Protein 1NJH (pdb70)

Foldseek 3Di:
DAWFDDQVVVQVLVQVQAADKKFKWKWKAFPHTDDTDFRDIWHFHDKHWDDDPPIKIWTHTPDHIDIDTAHTDWDQDPQRKTWWHADPVRRMIIIMIIGRDGDDD

Nearest PDB structures (foldseek):
  1njh-assembly1_A  TM=1.006E+00  e=3.778E-18  Bacillus subti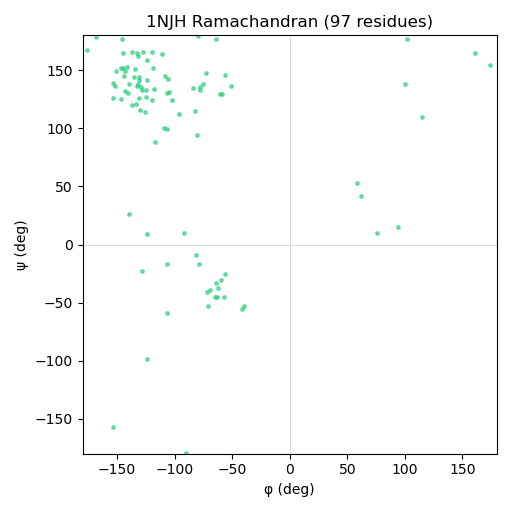lis
  4kkn-assembly1_A  TM=2.590E-01  e=6.499E+00  Bos taurus

Radius of gyration: 12.99 Å; Cα contacts (8 Å, |Δi|>4): 242; chains: 1; bounding box: 29×32×28 Å

Organism: Bacillus subtilis (strain 168) (NCBI:txid224308)

Structure (mmCIF, N/CA/C/O backbone):
data_1NJH
#
_entry.id   1NJH
#
_cell.length_a   78.703
_cell.length_b   78.703
_cell.length_c   31.074
_cell.angle_alpha   90.00
_cell.angle_beta   90.00
_cell.angle_gamma   120.00
#
_symmetry.space_group_name_H-M   'P 3 2 1'
#
loop_
_entity.id
_entity.type
_entity.pdbx_description
1 polymer 'protein yojF'
2 non-polymer 'ISOPROPYL ALCOHOL'
3 non-polymer GLYCEROL
4 water water
#
loop_
_atom_site.group_PDB
_atom_site.id
_atom_site.type_symbol
_atom_site.label_atom_id
_atom_site.label_alt_id
_atom_site.label_comp_id
_atom_site.label_asym_id
_atom_site.label_entity_id
_atom_site.label_seq_id
_atom_site.pdbx_PDB_ins_code
_atom_site.Cartn_x
_atom_site.Cartn_y
_atom_site.Cartn_z
_atom_site.occupancy
_atom_site.B_iso_or_equiv
_atom_site.auth_seq_id
_atom_site.auth_comp_id
_atom_site.auth_asym_id
_atom_site.auth_atom_id
_atom_site.pdbx_PDB_model_num
ATOM 1 N N . ASN A 1 2 ? -0.239 37.122 28.143 1.00 82.24 -1 ASN A N 1
ATOM 2 C CA . ASN A 1 2 ? -0.396 37.960 26.919 1.00 81.61 -1 ASN A CA 1
ATOM 3 C C . ASN A 1 2 ? 0.908 38.177 26.160 1.00 79.04 -1 ASN A C 1
ATOM 4 O O . ASN A 1 2 ? 1.244 39.305 25.799 1.00 80.05 -1 ASN A O 1
ATOM 9 N N . ALA A 1 3 ? 1.643 37.096 25.918 1.00 74.76 0 ALA A N 1
ATOM 10 C CA . ALA A 1 3 ? 2.892 37.187 25.175 1.00 69.59 0 ALA A CA 1
ATOM 11 C C . ALA A 1 3 ? 2.515 37.234 23.700 1.00 66.29 0 ALA A C 1
ATOM 12 O O . ALA A 1 3 ? 3.378 37.264 22.824 1.00 65.74 0 ALA A O 1
ATOM 22 N N . LYS A 1 5 ? 1.623 38.396 20.139 1.00 49.47 2 LYS A N 1
ATOM 23 C CA . LYS A 1 5 ? 2.124 39.512 19.355 1.00 46.12 2 LYS A CA 1
ATOM 24 C C . LYS A 1 5 ? 1.546 39.434 17.946 1.00 42.10 2 LYS A C 1
ATOM 25 O O . LYS A 1 5 ? 1.193 38.353 17.475 1.00 38.42 2 LYS A O 1
ATOM 31 N N . ALA A 1 6 ? 1.446 40.580 17.279 1.00 36.22 3 ALA A N 1
ATOM 32 C CA . ALA A 1 6 ? 0.924 40.627 15.923 1.00 33.22 3 ALA A CA 1
ATOM 33 C C . ALA A 1 6 ? 1.647 39.603 15.061 1.00 32.92 3 ALA A C 1
ATOM 34 O O . ALA A 1 6 ? 2.876 39.469 15.117 1.00 31.84 3 ALA A O 1
ATOM 36 N N . ILE A 1 7 ? 0.879 38.883 14.255 1.00 30.94 4 ILE A N 1
ATOM 37 C CA . ILE A 1 7 ? 1.437 37.848 13.393 1.00 30.85 4 ILE A CA 1
ATOM 38 C C . ILE A 1 7 ? 2.471 38.283 12.356 1.00 30.87 4 ILE A C 1
ATOM 39 O O . ILE A 1 7 ? 2.264 39.234 11.601 1.00 32.42 4 ILE A O 1
ATOM 44 N N . ILE A 1 8 ? 3.592 37.570 12.348 1.00 31.77 5 ILE A N 1
ATOM 45 C CA . ILE A 1 8 ? 4.655 37.791 11.374 1.00 33.17 5 ILE A CA 1
ATOM 46 C C . ILE A 1 8 ? 4.519 36.540 10.515 1.00 29.95 5 ILE A C 1
ATOM 47 O O . ILE A 1 8 ? 4.962 35.453 10.897 1.00 27.48 5 ILE A O 1
ATOM 52 N N . LYS A 1 9 ? 3.866 36.705 9.373 1.00 31.70 6 LYS A N 1
ATOM 53 C CA . LYS A 1 9 ? 3.592 35.618 8.453 1.00 33.73 6 LYS A CA 1
ATOM 54 C C . LYS A 1 9 ? 4.701 34.597 8.251 1.00 34.92 6 LYS A C 1
ATOM 55 O O . LYS A 1 9 ? 4.477 33.394 8.399 1.00 34.98 6 LYS A O 1
ATOM 61 N N . GLU A 1 10 ? 5.900 35.063 7.914 1.00 32.13 7 GLU A N 1
ATOM 62 C CA . GLU A 1 10 ? 7.011 34.149 7.682 1.00 34.15 7 GLU A CA 1
ATOM 63 C C . GLU A 1 10 ? 7.449 33.338 8.897 1.00 31.43 7 GLU A C 1
ATOM 64 O O . GLU A 1 10 ? 7.886 32.186 8.746 1.00 29.52 7 GLU A O 1
ATOM 70 N N . ASP A 1 11 ? 7.340 33.925 10.092 1.00 31.93 8 ASP A N 1
ATOM 71 C CA . ASP A 1 11 ? 7.736 33.244 11.326 1.00 30.46 8 ASP A CA 1
ATOM 72 C C . ASP A 1 11 ? 6.729 32.144 11.652 1.00 28.74 8 ASP A C 1
ATOM 73 O O . ASP A 1 11 ? 7.109 31.051 12.069 1.00 28.14 8 ASP A O 1
ATOM 78 N N . VAL A 1 12 ? 5.446 32.429 11.452 1.00 29.00 9 VAL A N 1
ATOM 79 C CA . VAL A 1 12 ? 4.405 31.432 11.711 1.00 26.13 9 VAL A CA 1
ATOM 80 C C . VAL A 1 12 ? 4.573 30.276 10.732 1.00 25.94 9 VAL A C 1
ATOM 81 O O . VAL A 1 12 ? 4.512 29.105 11.122 1.00 24.03 9 VAL A O 1
ATOM 85 N N . GLN A 1 13 ? 4.799 30.609 9.462 1.00 24.44 10 GLN A N 1
ATOM 86 C CA . GLN A 1 13 ? 4.986 29.585 8.443 1.00 25.11 10 GLN A CA 1
ATOM 87 C C . GLN A 1 13 ? 6.144 28.678 8.834 1.00 25.48 10 GLN A C 1
ATOM 88 O O . GLN A 1 13 ? 6.052 27.459 8.733 1.00 26.32 10 GLN A O 1
ATOM 94 N N . ALA A 1 14 ? 7.243 29.274 9.282 1.00 29.28 11 ALA A N 1
ATOM 95 C CA . ALA A 1 14 ? 8.399 28.487 9.691 1.00 29.91 11 ALA A CA 1
ATOM 96 C C . ALA A 1 14 ? 8.044 27.596 10.878 1.00 29.19 11 ALA A C 1
ATOM 97 O O . ALA A 1 14 ? 8.503 26.462 10.978 1.00 28.86 11 ALA A O 1
ATOM 99 N N . SER A 1 15 ? 7.221 28.114 11.782 1.00 27.37 12 SER A N 1
ATOM 100 C CA . SER A 1 15 ? 6.815 27.352 12.959 1.00 25.92 12 SER A CA 1
ATOM 101 C C . SER A 1 15 ? 5.892 26.186 12.583 1.00 24.56 12 SER A C 1
ATOM 102 O O . SER A 1 15 ? 5.995 25.088 13.140 1.00 22.00 12 SER A O 1
ATOM 105 N N . LEU A 1 16 ? 4.990 26.421 11.635 1.00 23.24 13 LEU A N 1
ATOM 106 C CA . LEU A 1 16 ? 4.077 25.368 11.205 1.00 23.34 13 LEU A CA 1
ATOM 107 C C . LEU A 1 16 ? 4.846 24.211 10.578 1.00 24.41 13 LEU A C 1
ATOM 108 O O . LEU A 1 16 ? 4.585 23.050 10.878 1.00 23.20 13 LEU A O 1
ATOM 113 N N . GLU A 1 17 ? 5.804 24.521 9.709 1.00 26.64 14 GLU A N 1
ATOM 114 C CA . GLU A 1 17 ? 6.580 23.476 9.051 1.00 27.81 14 GLU A CA 1
ATOM 115 C C . GLU A 1 17 ? 7.383 22.675 10.071 1.00 28.96 14 GLU A C 1
ATOM 116 O O . GLU A 1 17 ? 7.717 21.513 9.847 1.00 30.11 14 GLU A O 1
ATOM 122 N N A ARG A 1 18 ? 7.671 23.303 11.205 0.50 29.26 15 ARG A N 1
ATOM 123 N N B ARG A 1 18 ? 7.669 23.307 11.201 0.50 29.66 15 ARG A N 1
ATOM 124 C CA A ARG A 1 18 ? 8.433 22.673 12.275 0.50 31.76 15 ARG A CA 1
ATOM 125 C CA B ARG A 1 18 ? 8.419 22.678 12.277 0.50 32.40 15 ARG A CA 1
ATOM 126 C C A ARG A 1 18 ? 7.691 21.480 12.890 0.50 30.09 15 ARG A C 1
ATOM 127 C C B ARG A 1 18 ? 7.682 21.454 12.825 0.50 30.46 15 ARG A C 1
ATOM 128 O O A ARG A 1 18 ? 8.313 20.488 13.276 0.47 31.87 15 ARG A O 1
ATOM 129 O O B ARG A 1 18 ? 8.291 20.416 13.085 0.53 32.14 15 ARG A O 1
ATOM 144 N N . TYR A 1 19 ? 6.366 21.580 12.982 1.00 27.53 16 TYR A N 1
ATOM 145 C CA . TYR A 1 19 ? 5.539 20.504 13.531 1.00 25.62 16 TYR A CA 1
ATOM 146 C C . TYR A 1 19 ? 4.976 19.544 12.490 1.00 25.57 16 TYR A C 1
ATOM 147 O O . TYR A 1 19 ? 4.244 18.622 12.840 1.00 26.36 16 TYR A O 1
ATOM 156 N N . ALA A 1 20 ? 5.295 19.757 11.216 1.00 25.36 17 ALA A N 1
ATOM 157 C CA . ALA A 1 20 ? 4.787 18.873 10.169 1.00 26.24 17 ALA A CA 1
ATOM 158 C C . ALA A 1 20 ? 5.459 17.500 10.183 1.00 24.60 17 ALA A C 1
ATOM 159 O O . ALA A 1 20 ? 6.626 17.375 10.553 1.00 29.88 17 ALA A O 1
ATOM 161 N N . ASP A 1 21 ? 4.692 16.480 9.808 1.00 26.59 18 ASP A N 1
ATOM 162 C CA . ASP A 1 21 ? 5.144 15.098 9.685 1.00 26.83 18 ASP A CA 1
ATOM 163 C C . ASP A 1 21 ? 5.357 14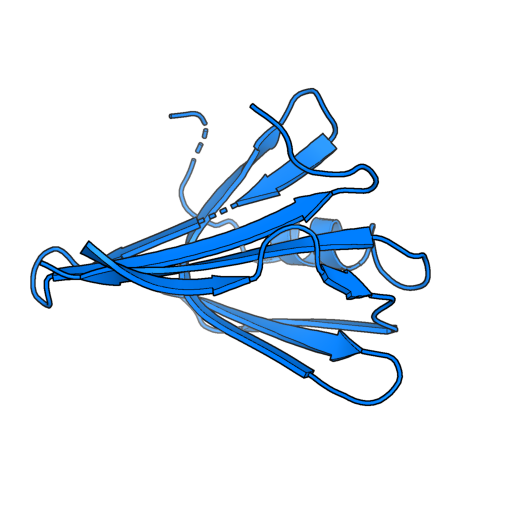.257 10.929 1.00 27.66 18 ASP A C 1
ATOM 164 O O . ASP A 1 21 ? 5.905 13.154 10.858 1.00 29.04 18 ASP A O 1
ATOM 169 N N . ARG A 1 22 ? 4.926 14.770 12.069 1.00 27.70 19 ARG A N 1
ATOM 170 C CA . ARG A 1 22 ? 5.018 14.009 13.304 1.00 28.37 19 ARG A CA 1
ATOM 171 C C . ARG A 1 22 ? 3.743 14.297 14.082 1.00 29.42 19 ARG A C 1
ATOM 172 O O . ARG A 1 22 ? 3.129 15.354 13.913 1.00 26.55 19 ARG A O 1
ATOM 180 N N . PRO A 1 23 ? 3.319 13.354 14.933 1.00 28.76 20 PRO A N 1
ATOM 181 C CA . PRO A 1 23 ? 2.100 13.519 15.731 1.00 28.04 20 PRO A CA 1
ATOM 182 C C . PRO A 1 23 ? 2.147 14.734 16.642 1.00 25.91 20 PRO A C 1
ATOM 183 O O . PRO A 1 23 ? 3.118 14.930 17.368 1.00 28.41 20 PRO A O 1
ATOM 187 N N . VAL A 1 24 ? 1.105 15.558 16.592 1.00 19.59 21 VAL A N 1
ATOM 188 C CA . VAL A 1 24 ? 1.027 16.726 17.456 1.00 21.13 21 VAL A CA 1
ATOM 189 C C . VAL A 1 24 ? -0.381 16.828 18.009 1.00 18.75 21 VAL A C 1
ATOM 190 O O . VAL A 1 24 ? -1.288 16.138 17.548 1.00 18.60 21 VAL A O 1
ATOM 194 N N . TYR A 1 25 ? -0.544 17.648 19.037 1.00 19.14 22 TYR A N 1
ATOM 195 C CA . TYR A 1 25 ? -1.852 17.840 19.633 1.00 17.26 22 TYR A CA 1
ATOM 196 C C . TYR A 1 25 ? -2.366 19.201 19.207 1.00 15.19 22 TYR A C 1
ATOM 197 O O . TYR A 1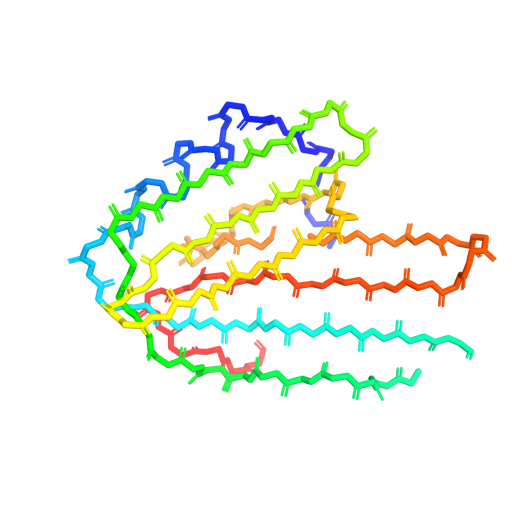 25 ? -1.609 20.168 19.142 1.00 16.05 22 TYR A O 1
ATOM 206 N N . ILE A 1 26 ? -3.662 19.282 18.945 1.00 14.82 23 ILE A N 1
ATOM 207 C CA . ILE A 1 26 ? -4.255 20.528 18.523 1.00 15.55 23 ILE A CA 1
ATOM 208 C C . ILE A 1 26 ? -5.414 21.002 19.412 1.00 13.19 23 ILE A C 1
ATOM 209 O O . ILE A 1 26 ? -6.204 20.192 19.930 1.00 16.02 23 ILE A O 1
ATOM 214 N N . HIS A 1 27 ? -5.463 22.311 19.624 1.00 15.07 24 HIS A N 1
ATOM 215 C CA . HIS A 1 27 ? -6.566 22.928 20.329 1.00 15.30 24 HIS A CA 1
ATOM 216 C C . HIS A 1 27 ? -7.142 23.903 19.293 1.00 16.88 24 HIS A C 1
ATOM 217 O O . HIS A 1 27 ? -6.405 24.737 18.756 1.00 15.28 24 HIS A O 1
ATOM 224 N N . LEU A 1 28 ? -8.437 23.791 18.995 1.00 13.41 25 LEU A N 1
ATOM 225 C CA . LEU A 1 28 ? -9.100 24.672 18.032 1.00 15.35 25 LEU A CA 1
ATOM 226 C C . LEU A 1 28 ? -10.418 25.036 18.665 1.00 15.93 25 LEU A C 1
ATOM 227 O O . LEU A 1 28 ? -11.236 24.163 18.951 1.00 17.36 25 LEU A O 1
ATOM 232 N N . GLU A 1 29 ? -10.625 26.326 18.874 1.00 15.67 26 GLU A N 1
ATOM 233 C CA . GLU A 1 29 ? -11.823 26.789 19.558 1.00 14.92 26 GLU A CA 1
ATOM 234 C C . GLU A 1 29 ? -12.339 28.115 18.999 1.00 18.05 26 GLU A C 1
ATOM 235 O O . GLU A 1 29 ? -11.556 28.975 18.581 1.00 18.18 26 GLU A O 1
ATOM 241 N N . THR A 1 30 ? -13.660 28.260 18.990 1.00 15.39 27 THR A N 1
ATOM 242 C CA . THR A 1 30 ? -14.310 29.490 18.534 1.00 19.61 27 THR A CA 1
ATOM 243 C C . THR A 1 30 ? -15.300 29.890 19.621 1.00 21.73 27 THR A C 1
ATOM 244 O O . THR A 1 30 ? -16.028 29.055 20.150 1.00 20.90 27 THR A O 1
ATOM 248 N N . THR A 1 31 ? -15.317 31.174 19.947 1.00 22.95 28 THR A N 1
ATOM 249 C CA . THR A 1 31 ? -16.201 31.690 20.989 1.00 28.81 28 THR A CA 1
ATOM 250 C C . THR A 1 31 ? -16.932 32.929 20.482 1.00 30.19 28 THR A C 1
ATOM 251 O O . THR A 1 31 ? -16.518 33.536 19.497 1.00 24.12 28 THR A O 1
ATOM 255 N N . THR A 1 32 ? -18.016 33.300 21.161 1.00 35.76 29 THR A N 1
ATOM 256 C CA . THR A 1 32 ? -18.794 34.476 20.775 1.00 43.23 29 THR A CA 1
ATOM 257 C C . THR A 1 32 ? -19.377 35.180 21.994 1.00 46.60 29 THR A C 1
ATOM 258 O O . THR A 1 32 ? -19.225 34.717 23.125 1.00 47.88 29 THR A O 1
ATOM 262 N N . GLY A 1 33 ? -20.052 36.300 21.754 1.00 51.25 30 GLY A N 1
ATOM 263 C CA . GLY A 1 33 ? -20.656 37.051 22.840 1.00 53.99 30 GLY A CA 1
ATOM 264 C C . GLY A 1 33 ? -22.166 37.123 22.718 1.00 56.00 30 GLY A C 1
ATOM 265 O O . GLY A 1 33 ? -22.790 36.298 22.049 1.00 57.25 30 GLY A O 1
ATOM 274 N N . THR A 1 45 ? -19.067 32.948 25.341 1.00 69.25 42 THR A N 1
ATOM 275 C CA . THR A 1 45 ? -19.564 31.578 25.296 1.00 61.36 42 THR A CA 1
ATOM 276 C C . THR A 1 45 ? -18.847 30.761 24.223 1.00 55.24 42 THR A C 1
ATOM 277 O O . THR A 1 45 ? -18.595 31.250 23.121 1.00 52.50 42 THR A O 1
ATOM 281 N N . VAL A 1 46 ? -18.512 29.519 24.556 1.00 47.66 43 VAL A N 1
ATOM 282 C CA . VAL A 1 46 ? -17.834 28.640 23.611 1.00 40.57 43 VAL A CA 1
ATOM 283 C C . VAL A 1 46 ? -18.835 28.152 22.567 1.00 36.64 43 VAL A C 1
ATO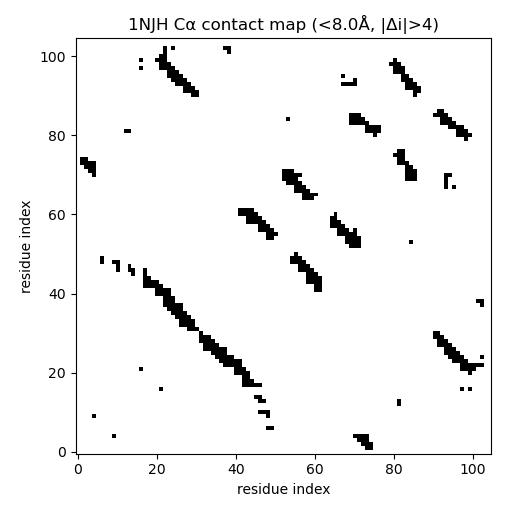M 284 O O . VAL A 1 46 ? -19.977 27.830 22.899 1.00 36.94 43 VAL A O 1
ATOM 288 N N . VAL A 1 47 ? -18.413 28.113 21.308 1.00 30.32 44 VAL A N 1
ATOM 289 C CA . VAL A 1 47 ? -19.278 27.656 20.223 1.00 28.65 44 VAL A CA 1
ATOM 290 C C . VAL A 1 47 ? -18.834 26.266 19.752 1.00 26.41 44 VAL A C 1
ATOM 291 O O . VAL A 1 47 ? -19.611 25.312 19.788 1.00 23.52 44 VAL A O 1
ATOM 295 N N . ALA A 1 48 ? -17.589 26.163 19.304 1.00 23.17 45 ALA A N 1
ATOM 296 C CA . ALA A 1 48 ? -17.039 24.892 18.833 1.00 22.62 45 ALA A CA 1
ATOM 297 C C . ALA A 1 48 ? -15.707 24.719 19.522 1.00 18.63 45 ALA A C 1
ATOM 298 O O . ALA A 1 48 ? -14.948 25.677 19.681 1.00 19.98 45 ALA A O 1
ATOM 300 N N . TYR A 1 49 ? -15.387 23.481 19.865 1.00 16.90 46 TYR A N 1
ATOM 301 C CA . TYR A 1 49 ? -14.186 23.242 20.616 1.00 19.64 46 TYR A CA 1
ATOM 302 C C . TYR A 1 49 ? -13.627 21.844 20.383 1.00 18.63 46 TYR A C 1
ATOM 303 O O . TYR A 1 49 ? -14.355 20.856 20.496 1.00 17.25 46 TYR A O 1
ATOM 312 N N . ILE A 1 50 ? -12.359 21.755 19.996 1.00 16.47 47 ILE A N 1
ATOM 313 C CA . ILE A 1 50 ? -11.723 20.444 19.920 1.00 16.32 47 ILE A CA 1
ATOM 314 C C . ILE A 1 50 ? -10.406 20.647 20.672 1.00 15.49 47 ILE A C 1
ATOM 315 O O . ILE A 1 50 ? -9.620 21.536 20.356 1.00 17.59 47 ILE A O 1
ATOM 320 N N A ARG A 1 51 ? -10.193 19.843 21.715 0.50 14.46 48 ARG A N 1
ATOM 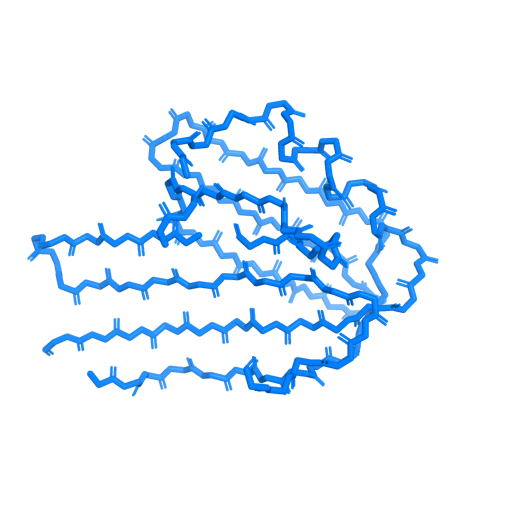321 N N B ARG A 1 51 ? -10.199 19.813 21.683 0.50 14.43 48 ARG A N 1
ATOM 322 C CA A ARG A 1 51 ? -8.990 19.941 22.542 0.50 16.27 48 ARG A CA 1
ATOM 323 C CA B ARG A 1 51 ? -9.009 19.896 22.501 0.50 15.93 48 ARG A CA 1
ATOM 324 C C A ARG A 1 51 ? -8.226 18.626 22.584 0.53 14.27 48 ARG A C 1
ATOM 325 C C B ARG A 1 51 ? -8.243 18.588 22.470 0.47 15.25 48 ARG A C 1
ATOM 326 O O A ARG A 1 51 ? -8.780 17.581 22.899 0.51 15.22 48 ARG A O 1
ATOM 327 O O B ARG A 1 51 ? -8.815 17.506 22.599 0.49 17.01 48 ARG A O 1
ATOM 342 N N . ASN A 1 52 ? -6.937 18.698 22.275 1.00 15.43 49 ASN A N 1
ATOM 343 C CA . ASN A 1 52 ? -6.077 17.531 22.230 1.00 17.34 49 ASN A CA 1
ATOM 344 C C . ASN A 1 52 ? -6.437 16.495 21.192 1.00 19.70 49 ASN A C 1
ATOM 345 O O . ASN A 1 52 ? -6.424 15.295 21.468 1.00 17.63 49 ASN A O 1
ATOM 350 N N . ALA A 1 53 ? -6.784 16.977 20.002 1.00 21.00 50 ALA A N 1
ATOM 351 C CA . ALA A 1 53 ? -7.049 16.088 18.879 1.00 21.49 50 ALA A CA 1
ATOM 352 C C . ALA A 1 53 ? -5.615 15.757 18.494 1.00 19.03 50 ALA A C 1
ATOM 353 O O . ALA A 1 53 ? -4.758 16.650 18.482 1.00 16.84 50 ALA A O 1
ATOM 355 N N . LYS A 1 54 ? -5.334 14.487 18.230 1.00 19.94 51 LYS A N 1
ATOM 356 C CA . LYS A 1 54 ? -3.993 14.091 17.853 1.00 22.31 51 LYS A CA 1
ATOM 357 C C . LYS A 1 54 ? -4.004 13.902 16.346 1.00 23.67 51 LYS A C 1
ATOM 358 O O . LYS A 1 54 ? -4.823 13.152 15.810 1.00 23.11 51 LYS A O 1
ATOM 364 N N . VAL A 1 55 ? -3.117 14.614 15.667 1.00 20.90 52 VAL A N 1
ATOM 365 C CA . VAL A 1 55 ? -3.036 14.535 14.214 1.00 21.78 52 VAL A CA 1
ATOM 366 C C . VAL A 1 55 ? -1.595 14.663 13.739 1.00 19.91 52 VAL A C 1
ATOM 367 O O . VAL A 1 55 ? -0.706 15.104 14.476 1.00 19.51 52 VAL A O 1
ATOM 371 N N . THR A 1 56 ? -1.387 14.289 12.484 1.00 21.40 53 THR A N 1
ATOM 372 C CA . THR A 1 56 ? -0.096 14.407 11.836 1.00 19.70 53 THR A CA 1
ATOM 373 C C . THR A 1 56 ? -0.416 15.113 10.523 1.00 17.17 53 THR A C 1
ATOM 374 O O . THR A 1 56 ? -1.178 14.583 9.724 1.00 20.41 53 THR A O 1
ATOM 378 N N . TYR A 1 57 ? 0.100 16.319 10.323 1.00 17.69 54 TYR A N 1
ATOM 379 C CA . TYR A 1 57 ? -0.166 17.011 9.059 1.00 18.80 54 TYR A CA 1
ATOM 380 C C . TYR A 1 57 ? 1.096 17.046 8.212 1.00 23.67 54 TYR A C 1
ATOM 381 O O . TYR A 1 57 ? 2.206 17.168 8.744 1.00 22.81 54 TYR A O 1
ATOM 390 N N . HIS A 1 58 ? 0.932 16.939 6.891 1.00 21.78 55 HIS A N 1
ATOM 391 C CA . HIS A 1 58 ? 2.091 16.933 5.991 1.00 27.06 55 HIS A CA 1
ATOM 392 C C . HIS A 1 58 ? 2.314 18.208 5.182 1.00 26.86 55 HIS A C 1
ATOM 393 O O . HIS A 1 58 ? 3.400 18.424 4.635 1.00 30.82 55 HIS A O 1
ATOM 400 N N . GLN A 1 59 ? 1.288 19.041 5.090 1.00 24.41 56 GLN A N 1
ATOM 401 C CA . GLN A 1 59 ? 1.386 20.327 4.405 1.00 23.02 56 GLN A CA 1
ATOM 402 C C . GLN A 1 59 ? 0.698 21.333 5.318 1.00 21.15 56 GLN A C 1
ATOM 403 O O . GLN A 1 59 ? -0.282 21.003 5.994 1.00 21.04 56 GLN A O 1
ATOM 409 N N . ALA A 1 60 ? 1.233 22.550 5.357 1.00 20.48 57 ALA A N 1
ATOM 410 C CA . ALA A 1 60 ? 0.690 23.603 6.207 1.00 18.00 57 ALA A CA 1
ATOM 411 C C . ALA A 1 60 ? 1.017 24.947 5.605 1.00 20.55 57 ALA A C 1
ATOM 412 O O . ALA A 1 60 ? 2.125 25.161 5.107 1.00 21.52 57 ALA A O 1
ATOM 414 N N . LYS A 1 61 ? 0.054 25.859 5.645 1.00 16.27 58 LYS A N 1
ATOM 415 C CA . LYS A 1 61 ? 0.278 27.180 5.105 1.00 20.97 58 LYS A CA 1
ATOM 416 C C . LYS A 1 61 ? -0.545 28.262 5.767 1.00 21.79 58 LYS A C 1
ATOM 417 O O . LYS A 1 61 ? -1.730 28.071 6.049 1.00 22.48 58 LYS A O 1
ATOM 423 N N . ILE A 1 62 ? 0.094 29.395 6.047 1.00 20.53 59 ILE A N 1
ATOM 424 C CA . ILE A 1 62 ? -0.622 30.531 6.593 1.00 20.95 59 ILE A CA 1
ATOM 425 C C . ILE A 1 62 ? -0.740 31.481 5.406 1.00 24.13 59 ILE A C 1
ATOM 426 O O . ILE A 1 62 ? 0.242 31.716 4.695 1.00 25.08 59 ILE A O 1
ATOM 431 N N . LYS A 1 63 ? -1.951 31.979 5.175 1.00 23.07 60 LYS A N 1
ATOM 432 C CA . LYS A 1 63 ? -2.224 32.883 4.054 1.00 28.11 60 LYS A CA 1
ATOM 433 C C . LYS A 1 63 ? -2.923 34.161 4.483 1.00 29.64 60 LYS A C 1
ATOM 434 O O . LYS A 1 63 ? -3.457 34.265 5.594 1.00 28.28 60 LYS A O 1
ATOM 440 N N . GLY A 1 64 ? -2.934 35.133 3.574 1.00 32.25 61 GLY A N 1
ATOM 441 C CA . GLY A 1 64 ? -3.574 36.402 3.856 1.00 31.34 61 GLY A CA 1
ATOM 442 C C . GLY A 1 64 ? -2.567 37.473 4.214 1.00 32.19 61 GLY A C 1
ATOM 443 O O . GLY A 1 64 ? -1.372 37.201 4.293 1.00 32.00 61 GLY A O 1
ATOM 444 N N . ASN A 1 65 ? -3.050 38.690 4.432 1.00 35.35 62 ASN A N 1
ATOM 445 C CA . ASN A 1 65 ? -2.181 39.802 4.785 1.00 37.60 62 ASN A CA 1
ATOM 446 C C . ASN A 1 65 ? -2.616 40.452 6.090 1.00 37.21 62 ASN A C 1
ATOM 447 O O . ASN A 1 65 ? -2.102 41.505 6.468 1.00 39.28 62 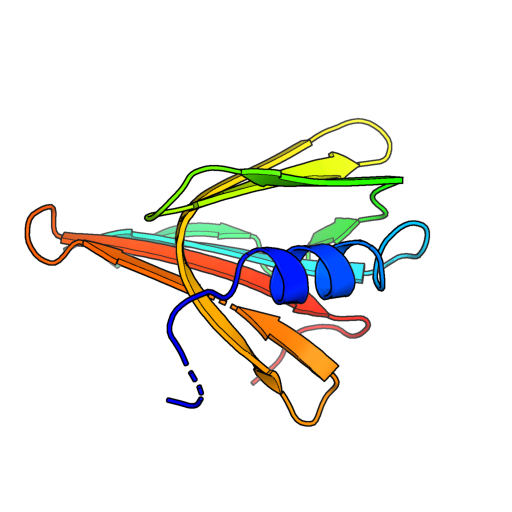ASN A O 1
ATOM 452 N N . GLY A 1 66 ? -3.563 39.819 6.776 1.00 35.54 63 GLY A N 1
ATOM 453 C CA . GLY A 1 66 ? -4.051 40.352 8.038 1.00 32.74 63 GLY A CA 1
ATOM 454 C C . GLY A 1 66 ? -5.509 40.769 7.991 1.00 31.90 63 GLY A C 1
ATOM 455 O O . GLY A 1 66 ? -5.850 41.738 7.313 1.00 34.12 63 GLY A O 1
ATOM 456 N N . PRO A 1 67 ? -6.410 40.040 8.670 1.00 29.22 64 PRO A N 1
ATOM 457 C CA . PRO A 1 67 ? -6.108 38.844 9.467 1.00 27.12 64 PRO A CA 1
ATOM 458 C C . PRO A 1 67 ? -5.582 37.717 8.586 1.00 25.63 64 PRO A C 1
ATOM 459 O O . PRO A 1 67 ? -5.538 37.845 7.370 1.00 26.40 64 PRO A O 1
ATOM 463 N N . TYR A 1 68 ? -5.210 36.603 9.206 1.00 24.60 65 TYR A N 1
ATOM 464 C CA . TYR A 1 68 ? -4.659 35.471 8.471 1.00 22.32 65 TYR A CA 1
ATOM 465 C C . TYR A 1 68 ? -5.476 34.199 8.602 1.00 21.67 65 TYR A C 1
ATOM 466 O O . TYR A 1 68 ? -6.358 34.095 9.448 1.00 21.53 65 TYR A O 1
ATOM 475 N N . ARG A 1 69 ? -5.195 33.243 7.729 1.00 21.03 66 ARG A N 1
ATOM 476 C CA . ARG A 1 69 ? -5.889 31.967 7.765 1.00 21.13 66 ARG A CA 1
ATOM 477 C C . ARG A 1 69 ? -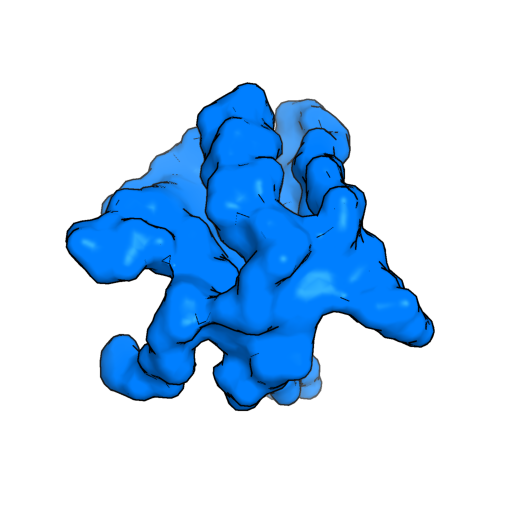4.865 30.859 7.662 1.00 21.89 66 ARG A C 1
ATOM 478 O O . ARG A 1 69 ? -3.927 30.923 6.871 1.00 19.62 66 ARG A O 1
ATOM 486 N N . VAL A 1 70 ? -5.036 29.837 8.485 1.00 17.28 67 VAL A N 1
ATOM 487 C CA . VAL A 1 70 ? -4.102 28.733 8.493 1.00 16.40 67 VAL A CA 1
ATOM 488 C C . VAL A 1 70 ? -4.824 27.457 8.095 1.00 14.89 67 VAL A C 1
ATOM 489 O O . VAL A 1 70 ? -5.913 27.195 8.576 1.00 16.65 67 VAL A O 1
ATOM 493 N N . GLY A 1 71 ? -4.198 26.698 7.198 1.00 12.68 68 GLY A N 1
ATOM 494 C CA . GLY A 1 71 ? -4.722 25.425 6.739 1.00 15.47 68 GLY A CA 1
ATOM 495 C C . GLY A 1 71 ? -3.672 24.349 6.953 1.00 16.96 68 GLY A C 1
ATOM 496 O O . GLY A 1 71 ? -2.484 24.520 6.624 1.00 16.42 68 GLY A O 1
ATOM 497 N N . LEU A 1 72 ? -4.102 23.224 7.513 1.00 15.41 69 LEU A N 1
ATOM 498 C CA . LEU A 1 72 ? -3.201 22.099 7.766 1.00 17.72 69 LEU A CA 1
ATOM 499 C C . LEU A 1 72 ? -3.810 20.893 7.079 1.00 17.56 69 LEU A C 1
ATOM 500 O O . LEU A 1 72 ? -4.974 20.591 7.319 1.00 15.62 69 LEU A O 1
ATOM 505 N N . LYS A 1 73 ? -3.048 20.195 6.238 1.00 15.53 70 LYS A N 1
ATOM 506 C CA . LYS A 1 73 ? -3.568 19.005 5.572 1.00 15.97 70 LYS A CA 1
ATOM 507 C C . LYS A 1 73 ? -3.137 17.797 6.387 1.00 18.94 70 LYS A C 1
ATOM 508 O O . LYS A 1 73 ? -1.942 17.479 6.448 1.00 17.58 70 LYS A O 1
ATOM 514 N N . THR A 1 74 ? -4.101 17.121 7.004 1.00 19.20 71 THR A N 1
ATOM 515 C CA . THR A 1 74 ? -3.790 15.970 7.841 1.00 24.26 71 THR A CA 1
ATOM 516 C C . THR A 1 74 ? -3.808 14.690 7.028 1.00 28.20 71 THR A C 1
ATOM 517 O O . THR A 1 74 ? -4.060 14.702 5.806 1.00 22.19 71 THR A O 1
ATOM 521 N N . GLU A 1 75 ? -3.543 13.587 7.724 1.00 31.70 72 GLU A N 1
ATOM 522 C CA . GLU A 1 75 ? -3.511 12.262 7.131 1.00 34.55 72 GLU A CA 1
ATOM 523 C C . GLU A 1 75 ? -4.654 12.079 6.140 1.00 35.21 72 GLU A C 1
ATOM 524 O O . GLU A 1 75 ? -4.426 11.749 4.982 1.00 34.78 72 GLU A O 1
ATOM 530 N N . GLU A 1 76 ? -5.885 12.301 6.580 1.00 32.49 73 GLU A N 1
ATOM 531 C CA . GLU A 1 76 ? -7.009 12.161 5.663 1.00 29.68 73 GLU A CA 1
ATOM 532 C C . GLU A 1 76 ? -8.074 13.229 5.817 1.00 27.73 73 GLU A C 1
ATOM 533 O O . GLU A 1 76 ? -9.237 13.020 5.469 1.00 26.96 73 GLU A O 1
ATOM 539 N N . GLY A 1 77 ? -7.654 14.390 6.311 1.00 24.22 74 GLY A N 1
ATOM 540 C CA . GLY A 1 77 ? -8.569 15.491 6.510 1.00 20.28 74 GLY A CA 1
ATOM 541 C C . GLY A 1 77 ? -7.918 16.858 6.463 1.00 19.83 74 GLY A C 1
ATOM 542 O O . GLY A 1 77 ? -6.843 17.046 5.872 1.00 19.78 74 GLY A O 1
ATOM 543 N N . TRP A 1 78 ? -8.578 17.825 7.090 1.00 15.73 75 TRP A N 1
ATOM 544 C CA . TRP A 1 78 ? -8.102 19.197 7.109 1.00 15.80 75 TRP A CA 1
ATOM 545 C C . TRP A 1 78 ? -8.412 19.899 8.414 1.00 15.38 75 TRP A C 1
ATOM 546 O O . TRP A 1 78 ? -9.389 19.566 9.077 1.00 15.50 75 TRP A O 1
ATOM 557 N N . ILE A 1 79 ? -7.570 20.873 8.763 1.00 16.26 76 ILE A N 1
ATOM 558 C CA . ILE A 1 79 ? -7.793 21.717 9.928 1.00 15.84 76 ILE A CA 1
ATOM 559 C C . ILE A 1 79 ? -7.598 23.111 9.358 1.00 15.69 76 ILE A C 1
ATOM 560 O O . ILE A 1 79 ? -6.582 23.410 8.703 1.00 17.66 76 ILE A O 1
ATOM 565 N N . TYR A 1 80 ? -8.591 23.964 9.565 1.00 13.83 77 TYR A N 1
ATOM 566 C CA . TYR A 1 80 ? -8.553 25.302 9.014 1.00 16.88 77 TYR A CA 1
ATOM 567 C C . TYR A 1 80 ? -9.094 26.332 10.006 1.00 13.84 77 TYR A C 1
ATOM 568 O O . TYR A 1 80 ? -10.079 26.080 10.704 1.00 14.94 77 TYR A O 1
ATOM 577 N N . ALA A 1 81 ? -8.421 27.479 10.086 1.00 15.62 78 ALA A N 1
ATOM 578 C CA . ALA A 1 81 ? -8.826 28.558 10.989 1.00 16.36 78 ALA A CA 1
ATOM 579 C C . ALA A 1 81 ? -8.624 29.891 10.269 1.00 19.16 78 ALA A C 1
ATOM 580 O O . ALA A 1 81 ? -7.557 30.144 9.708 1.00 19.18 78 ALA A O 1
ATOM 582 N N . GLU A 1 82 ? -9.647 30.737 10.297 1.00 19.84 79 GLU A N 1
ATOM 583 C CA . GLU A 1 82 ? -9.576 32.063 9.667 1.00 20.90 79 GLU A CA 1
ATOM 584 C C . GLU A 1 82 ? -9.775 33.141 10.732 1.00 23.47 79 GLU A C 1
ATOM 585 O O . GLU A 1 82 ? -10.442 32.907 11.737 1.00 24.92 79 GLU A O 1
ATOM 591 N N . GLY A 1 83 ? -9.192 34.316 10.508 1.00 21.80 80 GLY A N 1
ATOM 592 C CA . GLY A 1 83 ? -9.335 35.411 11.452 1.00 19.20 80 GLY A CA 1
ATOM 593 C C . GLY A 1 83 ? -8.225 35.516 12.475 1.00 22.91 80 GLY A C 1
ATOM 594 O O . GLY A 1 83 ? -8.380 36.208 13.478 1.00 21.93 80 GLY A O 1
ATOM 595 N N . LEU A 1 84 ? -7.111 34.835 12.234 1.00 20.02 81 LEU A N 1
ATOM 596 C CA . LEU A 1 84 ? -5.981 34.874 13.162 1.00 19.77 81 LEU A CA 1
ATOM 597 C C . LEU A 1 84 ? -5.197 36.178 13.004 1.00 22.54 81 LEU A C 1
ATOM 598 O O . LEU A 1 84 ? -4.880 36.585 11.883 1.00 23.52 81 LEU A O 1
ATOM 603 N N . THR A 1 85 ? -4.877 36.823 14.122 1.00 23.54 82 THR A N 1
ATOM 604 C CA . THR A 1 85 ? -4.129 38.083 14.074 1.00 25.24 82 THR A CA 1
ATOM 605 C C . THR A 1 85 ? -2.893 38.122 14.960 1.00 26.62 82 THR A C 1
ATOM 606 O O . THR A 1 85 ? -1.975 38.915 14.714 1.00 27.57 82 THR A O 1
ATOM 610 N N . GLU A 1 86 ? -2.858 37.283 15.992 1.00 22.22 83 GLU A N 1
ATOM 611 C CA . GLU A 1 86 ? -1.724 37.273 16.908 1.00 28.42 83 GLU A CA 1
ATOM 612 C C . GLU A 1 86 ? -1.198 35.878 17.197 1.00 28.07 83 GLU A C 1
ATOM 613 O O . GLU A 1 86 ? -1.870 34.876 16.930 1.00 28.57 83 GLU A O 1
ATOM 619 N N . TYR A 1 87 ? 0.007 35.811 17.752 1.00 26.92 84 TYR A N 1
ATOM 620 C CA . TYR A 1 87 ? 0.622 34.527 18.048 1.00 26.17 84 TYR A CA 1
ATOM 621 C C . TYR A 1 87 ? 1.850 34.658 18.931 1.00 27.63 84 TYR A C 1
ATOM 622 O O . TYR A 1 87 ? 2.272 35.758 19.289 1.00 29.22 84 TYR A O 1
ATOM 631 N N . THR A 1 88 ? 2.424 33.502 19.241 1.00 27.57 85 THR A N 1
ATOM 632 C CA . THR A 1 88 ? 3.664 33.398 19.991 1.00 28.89 85 THR A CA 1
ATOM 633 C C . THR A 1 88 ? 4.030 31.933 20.044 1.00 29.64 85 THR A C 1
ATOM 634 O O . THR A 1 88 ? 3.231 31.062 19.702 1.00 24.68 85 THR A O 1
ATOM 638 N N . VAL A 1 89 ? 5.257 31.668 20.457 1.00 25.40 86 VAL A N 1
ATOM 639 C CA . VAL A 1 89 ? 5.733 30.312 20.620 1.00 28.30 86 VAL A CA 1
ATOM 640 C C . VAL A 1 89 ? 6.208 30.379 22.053 1.00 30.15 86 VAL A C 1
ATOM 641 O O . VAL A 1 89 ? 7.152 31.109 22.354 1.00 31.72 86 VAL A O 1
ATOM 645 N N . ASP A 1 90 ? 5.546 29.639 22.937 1.00 29.08 87 ASP A N 1
ATOM 646 C CA . ASP A 1 90 ? 5.880 29.689 24.352 1.00 32.17 87 ASP A CA 1
ATOM 647 C C . ASP A 1 90 ? 7.079 28.883 24.811 1.00 32.92 87 ASP A C 1
ATOM 648 O O . ASP A 1 90 ? 7.747 28.227 24.017 1.00 33.43 87 ASP A O 1
ATOM 653 N N . GLU A 1 91 ? 7.353 28.959 26.111 1.00 34.35 88 GLU A N 1
ATOM 654 C CA . GLU A 1 91 ? 8.479 28.260 26.716 1.00 38.37 88 GLU A CA 1
ATOM 655 C C . GLU A 1 91 ? 8.451 26.761 26.458 1.00 39.78 88 GLU A C 1
ATOM 656 O O . GLU A 1 91 ? 9.496 26.100 26.466 1.00 40.27 88 GLU A O 1
ATOM 662 N N . GLU A 1 92 ? 7.256 26.223 26.230 1.00 37.35 89 GLU A N 1
ATOM 663 C CA . GLU A 1 92 ? 7.108 24.797 25.964 1.00 36.60 89 GLU A CA 1
ATOM 664 C C . GLU A 1 92 ? 7.164 24.531 24.468 1.00 34.72 89 GLU A C 1
ATOM 665 O O . GLU A 1 92 ? 6.900 23.419 24.009 1.00 34.46 89 GLU A O 1
ATOM 671 N N . ASN A 1 93 ? 7.530 25.562 23.714 1.00 32.29 90 ASN A N 1
ATOM 672 C CA . ASN A 1 93 ? 7.637 25.454 22.270 1.00 33.14 90 ASN A CA 1
ATOM 673 C C . ASN A 1 93 ? 6.284 25.109 21.647 1.00 30.47 90 ASN A C 1
ATOM 674 O O . ASN A 1 93 ? 6.198 24.284 20.737 1.00 32.50 90 ASN A O 1
ATOM 679 N N . ARG A 1 94 ? 5.225 25.733 22.141 1.00 27.73 91 ARG A N 1
ATOM 680 C CA . ARG A 1 94 ? 3.906 25.472 21.579 1.00 23.18 91 ARG A CA 1
ATOM 681 C C . ARG A 1 94 ? 3.504 26.691 20.771 1.00 25.70 91 ARG A C 1
ATOM 682 O O . ARG A 1 94 ? 3.612 27.827 21.248 1.00 26.39 91 ARG A O 1
ATOM 690 N N . LEU A 1 95 ? 3.064 26.461 19.533 1.00 21.66 92 LEU A N 1
ATOM 691 C CA . LEU A 1 95 ? 2.637 27.552 18.678 1.00 21.20 92 LEU A CA 1
ATOM 692 C C . LEU A 1 95 ? 1.195 27.895 19.040 1.00 19.60 92 LEU A C 1
ATOM 693 O O . LEU A 1 95 ? 0.275 27.083 18.870 1.00 20.09 92 LEU A O 1
ATOM 698 N N . LEU A 1 96 ? 1.024 29.103 19.559 1.00 17.39 93 LEU A N 1
ATOM 699 C CA . LEU A 1 96 ? -0.277 29.616 19.972 1.00 19.33 93 LEU A CA 1
ATOM 700 C C . LEU A 1 96 ? -0.733 30.731 19.048 1.00 21.70 93 LEU A C 1
ATOM 701 O O . LEU A 1 96 ? -0.038 31.735 18.882 1.00 21.53 93 LEU A O 1
ATOM 714 N N . ALA A 1 98 ? -4.208 33.219 17.671 1.00 19.95 95 ALA A N 1
ATOM 715 C CA . ALA A 1 98 ? -5.555 33.649 18.015 1.00 19.52 95 ALA A CA 1
ATOM 716 C C . ALA A 1 98 ? -5.987 34.889 17.265 1.00 22.47 95 ALA A C 1
ATOM 717 O O . ALA A 1 98 ? -5.168 35.597 16.669 1.00 22.46 95 ALA A O 1
ATOM 719 N N . GLY A 1 99 ? -7.288 35.144 17.299 1.00 22.01 96 GLY A N 1
ATOM 720 C CA . GLY A 1 99 ? -7.844 36.312 16.655 1.00 25.62 96 GLY A CA 1
ATOM 721 C C . GLY A 1 99 ? -9.086 36.728 17.412 1.00 26.86 96 GLY A C 1
ATOM 722 O O . GLY A 1 99 ? -9.746 35.897 18.022 1.00 26.65 96 GLY A O 1
ATOM 723 N N . HIS A 1 100 ? -9.386 38.020 17.426 1.00 30.20 97 HIS A N 1
ATOM 724 C CA . HIS A 1 100 ? -10.587 38.492 18.103 1.00 34.11 97 HIS A CA 1
ATOM 725 C C . HIS A 1 100 ? -11.157 39.685 17.357 1.00 36.09 97 HIS A C 1
ATOM 726 O O . HIS A 1 100 ? -10.455 40.661 17.112 1.00 38.48 97 HIS A O 1
ATOM 733 N N . LEU A 1 101 ? -12.425 39.587 16.979 1.00 36.01 98 LEU A N 1
ATOM 734 C CA . LEU A 1 101 ? -13.102 40.663 16.271 1.00 38.64 98 LEU A CA 1
ATOM 735 C C . LEU A 1 101 ? -14.063 41.293 17.260 1.00 38.68 98 LEU A C 1
ATOM 736 O O . LEU A 1 101 ? -15.151 40.763 17.498 1.00 38.68 98 LEU A O 1
ATOM 741 N N . PRO A 1 102 ? -13.670 42.429 17.860 1.00 39.62 99 PRO A N 1
ATOM 742 C CA . PRO A 1 102 ? -14.516 43.117 18.837 1.00 39.53 99 PRO A CA 1
ATOM 743 C C . PRO A 1 102 ? -15.863 43.552 18.274 1.00 38.98 99 PRO A C 1
ATOM 744 O O . PRO A 1 102 ? -16.860 43.587 18.994 1.00 39.95 99 PRO A O 1
ATOM 748 N N . GLY A 1 103 ? -15.888 43.858 16.981 1.00 37.65 100 GLY A N 1
ATOM 749 C CA . GLY A 1 103 ? -17.116 44.296 16.346 1.00 39.69 100 GLY A CA 1
ATOM 750 C C . GLY A 1 103 ? -18.115 43.170 16.199 1.00 40.05 100 GLY A C 1
ATOM 751 O O . GLY A 1 103 ? -19.273 43.285 16.610 1.00 42.73 100 GLY A O 1
ATOM 752 N N . GLY A 1 104 ? -17.662 42.073 15.603 1.00 39.38 101 GLY A N 1
ATOM 753 C CA . GLY A 1 104 ? -18.526 40.927 15.416 1.00 38.87 101 GLY A CA 1
ATOM 754 C C . GLY A 1 104 ? -18.618 40.086 16.670 1.00 38.20 101 GLY A C 1
ATOM 755 O O . GLY A 1 104 ? -19.435 39.179 16.746 1.00 36.52 101 GLY A O 1
ATOM 756 N N . LYS A 1 105 ? -17.792 40.383 17.666 1.00 39.81 102 LYS A N 1
ATOM 757 C CA . LYS A 1 105 ? -17.818 39.610 18.901 1.00 42.00 102 LYS A CA 1
ATOM 758 C C . LYS A 1 105 ? -17.545 38.145 18.570 1.00 41.75 102 LYS A C 1
ATOM 759 O O . LYS A 1 105 ? -18.318 37.258 18.933 1.00 41.99 102 LYS A O 1
ATOM 765 N N . LEU A 1 106 ? -16.447 37.900 17.865 1.00 38.25 103 LEU A N 1
ATOM 766 C CA . LEU A 1 106 ? -16.075 36.543 17.495 1.00 35.58 103 LEU A CA 1
ATOM 767 C C . LEU A 1 106 ? -14.605 36.350 17.836 1.00 32.78 103 LEU A C 1
ATOM 768 O O . LEU A 1 106 ? -13.787 37.237 17.609 1.00 34.26 103 LEU A O 1
ATOM 773 N N . ALA A 1 107 ? -14.270 35.196 18.394 1.00 25.91 104 ALA A N 1
ATOM 774 C CA . ALA A 1 107 ? -12.890 34.922 18.740 1.00 21.70 104 ALA A CA 1
ATOM 775 C C . ALA A 1 107 ? -12.516 33.528 18.289 1.00 19.25 104 ALA A C 1
ATOM 776 O O . ALA A 1 107 ? -13.366 32.624 18.216 1.00 19.78 104 ALA A O 1
ATOM 778 N N . ILE A 1 108 ? -11.238 33.359 17.988 1.00 19.99 105 ILE A N 1
ATOM 779 C CA . ILE A 1 108 ? -10.747 32.073 17.543 1.00 18.76 105 ILE A CA 1
ATOM 780 C C . ILE A 1 108 ? -9.364 31.804 18.089 1.00 20.82 105 ILE A C 1
ATOM 781 O O . ILE A 1 108 ? -8.572 32.722 18.319 1.00 20.26 105 ILE A O 1
ATOM 786 N N . SER A 1 109 ? -9.082 30.525 18.301 1.00 19.98 106 SER A N 1
ATOM 787 C CA . SER A 1 109 ? -7.803 30.094 18.827 1.00 17.82 106 SER A CA 1
ATOM 788 C C . SER A 1 109 ? -7.394 28.787 18.172 1.00 18.00 106 SER A C 1
ATOM 789 O O . SER A 1 109 ? -8.212 27.877 18.053 1.00 17.01 106 SER A O 1
ATOM 792 N N . LEU A 1 110 ? -6.144 28.725 17.704 1.00 16.83 107 LEU A N 1
ATOM 793 C CA . LEU A 1 110 ? -5.583 27.504 17.113 1.00 13.94 107 LEU A CA 1
ATOM 794 C C . LEU A 1 110 ? -4.221 27.369 17.769 1.00 14.86 107 LEU A C 1
ATOM 795 O O . LEU A 1 110 ? -3.390 28.286 17.691 1.00 17.47 107 LEU A O 1
ATOM 800 N N . GLN A 1 111 ? -4.006 26.247 18.451 1.00 16.48 108 GLN A N 1
ATOM 801 C CA . GLN A 1 111 ? -2.753 25.990 19.152 1.00 16.08 108 GLN A CA 1
ATOM 802 C C . GLN A 1 111 ? -2.230 24.593 18.786 1.00 16.35 108 GL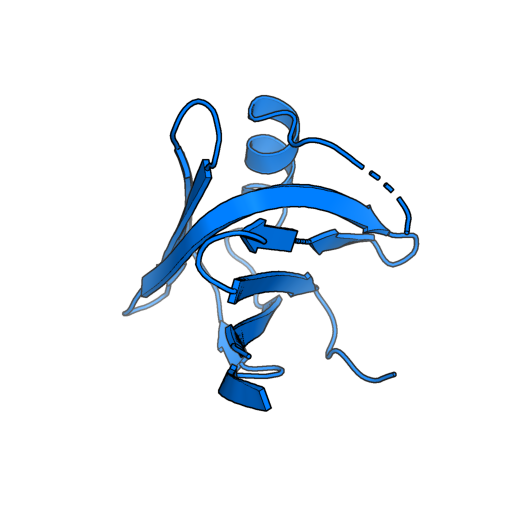N A C 1
ATOM 803 O O . GLN A 1 111 ? -3.007 23.644 18.669 1.00 12.80 108 GLN A O 1
ATOM 809 N N . ILE A 1 112 ? -0.911 24.477 18.633 1.00 13.97 109 ILE A N 1
ATOM 810 C CA . ILE A 1 112 ? -0.255 23.230 18.251 1.00 14.93 109 ILE A CA 1
ATOM 811 C C . ILE A 1 112 ? 0.866 22.930 19.242 1.00 18.61 109 ILE A C 1
ATOM 812 O O . ILE A 1 112 ? 1.670 23.809 19.537 1.00 18.40 109 ILE A O 1
ATOM 817 N N . SER A 1 113 ? 0.923 21.687 19.715 1.00 19.02 110 SER A N 1
ATOM 818 C CA . SER A 1 113 ? 1.931 21.263 20.687 1.00 21.06 110 SER A CA 1
ATOM 819 C C . SER A 1 113 ? 2.336 19.810 20.483 1.00 21.97 110 SER A C 1
ATOM 820 O O . SER A 1 113 ? 1.550 18.999 20.001 1.00 18.98 110 SER A O 1
ATOM 823 N N . GLU A 1 114 ? 3.570 19.479 20.855 1.00 22.39 111 GLU A N 1
ATOM 824 C CA . GLU A 1 114 ? 4.049 18.116 20.737 1.00 25.48 111 GLU A CA 1
ATOM 825 C C . GLU A 1 114 ? 3.489 17.287 21.897 1.00 24.41 111 GLU A C 1
ATOM 826 O O . GLU A 1 114 ? 3.479 16.059 21.853 1.00 25.85 111 GLU A O 1
ATOM 832 N N . LYS A 1 115 ? 3.008 17.967 22.932 1.00 24.51 112 LYS A N 1
ATOM 833 C CA . LYS A 1 115 ? 2.446 17.283 24.089 1.00 24.68 112 LYS A CA 1
ATOM 834 C C . LYS A 1 115 ? 1.021 17.755 24.350 1.00 21.94 112 LYS A C 1
ATOM 835 O O . LYS A 1 115 ? 0.640 18.836 23.925 1.00 20.68 112 LYS A O 1
ATOM 841 N N . PRO A 1 116 ? 0.218 16.947 25.062 1.00 22.89 113 PRO A N 1
ATOM 842 C CA . PRO A 1 116 ? -1.167 17.313 25.370 1.00 22.75 113 PRO A CA 1
ATOM 843 C C . PRO A 1 116 ? -1.276 18.655 26.088 1.00 23.18 113 PRO A C 1
ATOM 844 O O . PRO A 1 116 ? -0.416 19.026 26.903 1.00 22.55 113 PRO A O 1
ATOM 848 N N . PHE A 1 117 ? -2.343 19.385 25.798 1.00 19.16 114 PHE A N 1
ATOM 849 C CA . PHE A 1 117 ? -2.579 20.652 26.474 1.00 21.08 114 PHE A CA 1
ATOM 850 C C . PHE A 1 117 ? -3.276 20.331 27.796 1.00 20.95 114 PHE A C 1
ATOM 851 O O . PHE A 1 117 ? -4.210 19.535 27.821 1.00 22.71 114 PHE A O 1
ATOM 859 N N . THR A 1 118 ? -2.835 20.946 28.892 1.00 23.62 115 THR A N 1
ATOM 860 C CA . THR A 1 118 ? -3.501 20.699 30.172 1.00 26.10 115 THR A CA 1
ATOM 861 C C . THR A 1 118 ? -3.966 22.013 30.790 1.00 24.41 115 THR A C 1
ATOM 862 O O . THR A 1 118 ? -5.011 22.536 30.408 1.00 27.17 115 THR A O 1
ATOM 866 N N . VAL A 1 119 ? -3.204 22.557 31.729 1.00 29.16 116 VAL A N 1
ATOM 867 C CA . VAL A 1 119 ? -3.595 23.808 32.367 1.00 28.58 116 VAL A CA 1
ATOM 868 C C . VAL A 1 119 ? -2.952 25.016 31.706 1.00 30.92 116 VAL A C 1
ATOM 869 O O . VAL A 1 119 ? -2.262 24.817 30.683 1.00 32.60 116 VAL A O 1
#

CATH classification: 2.70.180.10

Sequence (105 aa):
NAKAIIKEDVQASLERRYADRPVYIHLETTTGTVVAYIRRNAKVTYHQAKIKGNGPYRVGLKTEEGWIYAEGLTEYTVDEENRLLAGHLPGGKLAISLQISEKPFTV

Solvent-accessible surface area: 6448 Å² total

B-factor: mean 31.72, std 13.8, range [12.68, 104.59]

InterPro domains:
  IPR014934 Protein of unknown function DUF1806 [PF08830] (4-114)
  IPR036492 Hypothetical protein YojF superfamily [G3DSA:2.70.180.10] (1-116)
  IPR036492 Hypothetical protein YojF superfamily [SSF89442] (1-116)

Secondary structure (DSSP, 8-state):
---B--HHHHHHHHHHTTTS-EEEEEEEEE--EEEEEEEEEE-EEEEEEESSSSEEEEEEESSSEEEEEEE-B--B-TT--B--EEETTTTEEEEEEEESS----